Protein AF-A0A920DV51-F1 (afdb_monomer)

Radius of gyration: 19.33 Å; Cα contacts (8 Å, |Δi|>4): 120; chains: 1; bounding box: 47×26×54 Å

Secondary structure (DSSP, 8-state):
------S---TTSPPPPEEEEEE----SSSSHHHHHHHHHHHHH-TTT--S-HHHHHHHIIIIIHHHHHHHHHHHHHHT-BTTB-HHHHHHHHHHHHS-TTS--EEEEEE--SSS------S----

Structure (mmCIF, N/CA/C/O backbone):
data_AF-A0A920DV51-F1
#
_entry.id   AF-A0A920DV51-F1
#
loop_
_atom_site.group_PDB
_atom_site.id
_atom_site.type_symbol
_atom_site.label_atom_id
_atom_site.label_alt_id
_atom_site.label_comp_id
_atom_site.label_asym_id
_atom_site.label_entity_id
_atom_site.label_seq_id
_atom_site.pdbx_PDB_ins_code
_atom_site.Cartn_x
_atom_site.Cartn_y
_atom_site.Cartn_z
_atom_site.occupancy
_atom_site.B_iso_or_equiv
_atom_site.auth_seq_id
_atom_site.auth_comp_id
_atom_site.auth_asym_id
_atom_site.auth_atom_id
_atom_site.pdbx_PDB_model_num
ATOM 1 N N . MET A 1 1 ? -11.779 -4.694 -26.525 1.00 49.50 1 MET A N 1
ATOM 2 C CA . MET A 1 1 ? -10.514 -3.933 -26.638 1.00 49.50 1 MET A CA 1
ATOM 3 C C . MET A 1 1 ? -10.004 -4.064 -28.065 1.00 49.50 1 MET A C 1
ATOM 5 O O . MET A 1 1 ? -9.930 -5.188 -28.541 1.00 49.50 1 MET A O 1
ATOM 9 N N . LYS A 1 2 ? -9.705 -2.957 -28.759 1.00 46.34 2 LYS A N 1
ATOM 10 C CA . LYS A 1 2 ? -8.999 -3.002 -30.051 1.00 46.34 2 LYS A CA 1
ATOM 11 C C . LYS A 1 2 ? -7.516 -3.215 -29.759 1.00 46.34 2 LYS A C 1
ATOM 13 O O . LYS A 1 2 ? -6.899 -2.365 -29.126 1.00 46.34 2 LYS A O 1
ATOM 18 N N . TYR A 1 3 ? -6.978 -4.357 -30.170 1.00 62.69 3 TYR A N 1
ATOM 19 C CA . TYR A 1 3 ? -5.544 -4.607 -30.115 1.00 62.69 3 TYR A CA 1
ATOM 20 C C . TYR A 1 3 ? -4.877 -3.837 -31.258 1.00 62.69 3 TYR A C 1
ATOM 22 O O . TYR A 1 3 ? -5.195 -4.065 -32.425 1.00 62.69 3 TYR A O 1
ATOM 30 N N . LEU A 1 4 ? -4.000 -2.892 -30.921 1.00 70.81 4 LEU A N 1
ATOM 31 C CA . LEU A 1 4 ? -3.135 -2.228 -31.891 1.00 70.81 4 LEU A CA 1
ATOM 32 C C . LEU A 1 4 ? -1.875 -3.086 -32.028 1.00 70.81 4 LEU A C 1
ATOM 34 O O . LEU A 1 4 ? -0.975 -3.010 -31.196 1.00 70.81 4 LEU A O 1
ATOM 38 N N . GLY A 1 5 ? -1.854 -3.959 -33.035 1.00 70.19 5 GLY A N 1
ATOM 39 C CA . GLY A 1 5 ? -0.651 -4.706 -33.400 1.00 70.19 5 GLY A CA 1
ATOM 40 C C . GLY A 1 5 ? 0.339 -3.810 -34.145 1.00 70.19 5 GLY A C 1
ATOM 41 O O . GLY A 1 5 ? -0.072 -2.888 -34.850 1.00 70.19 5 GLY A O 1
ATOM 42 N N . GLN A 1 6 ? 1.640 -4.076 -34.007 1.00 71.31 6 GLN A N 1
ATOM 43 C CA . GLN A 1 6 ? 2.648 -3.436 -34.856 1.00 71.31 6 GLN A CA 1
ATOM 44 C C . GLN A 1 6 ? 2.493 -3.939 -36.297 1.00 71.31 6 GLN A C 1
ATOM 46 O O . GLN A 1 6 ? 2.682 -5.126 -36.552 1.00 71.31 6 GLN A O 1
ATOM 51 N N . SER A 1 7 ? 2.165 -3.043 -37.231 1.00 73.69 7 SER A N 1
ATOM 52 C CA . SER A 1 7 ? 2.086 -3.354 -38.666 1.00 73.69 7 SER A CA 1
ATOM 53 C C . SER A 1 7 ? 3.461 -3.508 -39.323 1.00 73.69 7 SER A C 1
ATOM 55 O O . SER A 1 7 ? 3.585 -4.211 -40.320 1.00 73.69 7 SER A O 1
ATOM 57 N N . ASP A 1 8 ? 4.499 -2.908 -38.731 1.00 73.81 8 ASP A N 1
ATOM 58 C CA . ASP A 1 8 ? 5.798 -2.697 -39.385 1.00 73.81 8 ASP A CA 1
ATOM 59 C C . ASP A 1 8 ? 6.917 -3.549 -38.752 1.00 73.81 8 ASP A C 1
ATOM 61 O O . ASP A 1 8 ? 8.048 -3.099 -38.558 1.00 73.81 8 ASP A O 1
ATOM 65 N N . TYR A 1 9 ? 6.605 -4.790 -38.363 1.00 71.38 9 TYR A N 1
ATOM 66 C CA . TYR A 1 9 ? 7.575 -5.677 -37.718 1.00 71.38 9 TYR A CA 1
ATOM 67 C C . TYR A 1 9 ? 8.582 -6.261 -38.726 1.00 71.38 9 TYR A C 1
ATOM 69 O O . TYR A 1 9 ? 8.249 -7.120 -39.545 1.00 71.38 9 TYR A O 1
ATOM 77 N N . GLN A 1 10 ? 9.847 -5.838 -38.638 1.00 76.38 10 GLN A N 1
ATOM 78 C CA . GLN A 1 10 ? 10.944 -6.419 -39.418 1.00 76.38 10 GLN A CA 1
ATOM 79 C C . GLN A 1 10 ? 11.587 -7.598 -38.672 1.00 76.38 10 GLN A C 1
ATOM 81 O O . GLN A 1 10 ? 12.138 -7.427 -37.584 1.00 76.38 10 GLN A O 1
ATOM 86 N N . HIS A 1 11 ? 11.589 -8.779 -39.299 1.00 68.62 11 HIS A N 1
ATOM 87 C CA . HIS A 1 11 ? 12.083 -10.042 -38.722 1.00 68.62 11 HIS A CA 1
ATOM 88 C C . HIS A 1 11 ? 13.604 -10.063 -38.444 1.00 68.62 11 HIS A C 1
ATOM 90 O O . HIS A 1 11 ? 14.086 -10.962 -37.765 1.00 68.62 11 HIS A O 1
ATOM 96 N N . ALA A 1 12 ? 14.358 -9.076 -38.942 1.00 74.56 12 ALA A N 1
ATOM 97 C CA . ALA A 1 12 ? 15.801 -8.925 -38.718 1.00 74.56 12 ALA A CA 1
ATOM 98 C C . ALA A 1 12 ? 16.155 -7.991 -37.539 1.00 74.56 12 ALA A C 1
ATOM 100 O O . ALA A 1 12 ? 17.329 -7.732 -37.279 1.00 74.56 12 ALA A O 1
ATOM 101 N N . THR A 1 13 ? 15.157 -7.458 -36.829 1.00 71.62 13 THR A N 1
ATOM 102 C CA . THR A 1 13 ? 15.385 -6.532 -35.712 1.00 71.62 13 THR A CA 1
ATOM 103 C C . THR A 1 13 ? 15.732 -7.305 -34.443 1.00 71.62 13 THR A C 1
ATOM 105 O O . THR A 1 13 ? 15.023 -8.242 -34.078 1.00 71.62 13 THR A O 1
ATOM 108 N N . VAL A 1 14 ? 16.782 -6.890 -33.724 1.00 75.06 14 VAL A N 1
ATOM 109 C CA . VAL A 1 14 ? 17.096 -7.455 -32.401 1.00 75.06 14 VAL A CA 1
ATOM 110 C C . VAL A 1 14 ? 15.894 -7.233 -31.467 1.00 75.06 14 VAL A C 1
ATOM 112 O O . VAL A 1 14 ? 15.450 -6.087 -31.324 1.00 75.06 14 VAL A O 1
ATOM 115 N N . PRO A 1 15 ? 15.336 -8.289 -30.842 1.00 69.38 15 PRO A N 1
ATOM 116 C CA . PRO A 1 15 ? 14.170 -8.150 -29.982 1.00 69.38 15 PRO A CA 1
ATOM 117 C C . PRO A 1 15 ? 14.519 -7.301 -28.758 1.00 69.38 15 PRO A C 1
ATOM 119 O O . PRO A 1 15 ? 15.414 -7.634 -27.982 1.00 69.38 15 PRO A O 1
ATOM 122 N N . ARG A 1 16 ? 13.783 -6.202 -28.569 1.00 70.94 16 ARG A N 1
ATOM 123 C CA . ARG A 1 16 ? 13.859 -5.399 -27.345 1.00 70.94 16 ARG A CA 1
ATOM 124 C C . ARG A 1 16 ? 12.999 -6.067 -26.283 1.00 70.94 16 ARG A C 1
ATOM 126 O O . ARG A 1 16 ? 11.790 -6.196 -26.458 1.00 70.94 16 ARG A O 1
ATOM 133 N N . ILE A 1 17 ? 13.620 -6.489 -25.190 1.00 73.81 17 ILE A N 1
ATOM 134 C CA . ILE A 1 17 ? 12.913 -7.104 -24.067 1.00 73.81 17 ILE A CA 1
ATOM 135 C C . ILE A 1 17 ? 12.472 -5.979 -23.125 1.00 73.81 17 ILE A C 1
ATOM 137 O O . ILE A 1 17 ? 13.263 -5.122 -22.761 1.00 73.81 17 ILE A O 1
ATOM 141 N N . GLY A 1 18 ? 11.199 -5.937 -22.746 1.00 77.50 18 GLY A N 1
ATOM 142 C CA . GLY A 1 18 ? 10.718 -5.050 -21.686 1.00 77.50 18 GLY A CA 1
ATOM 143 C C . GLY A 1 18 ? 10.500 -5.859 -20.417 1.00 77.50 18 GLY A C 1
ATOM 144 O O . GLY A 1 18 ? 9.796 -6.865 -20.467 1.00 77.50 18 GLY A O 1
ATOM 145 N N . VAL A 1 19 ? 11.079 -5.438 -19.291 1.00 76.31 19 VAL A N 1
ATOM 146 C CA . VAL A 1 19 ? 10.835 -6.079 -17.989 1.00 76.31 19 VAL A CA 1
ATOM 147 C C . VAL A 1 19 ? 10.011 -5.126 -17.133 1.00 76.31 19 VAL A C 1
ATOM 149 O O . VAL A 1 19 ? 10.467 -4.043 -16.770 1.00 76.31 19 VAL A O 1
ATOM 152 N N . LEU A 1 20 ? 8.776 -5.520 -16.827 1.00 77.25 20 LEU A N 1
ATOM 153 C CA . LEU A 1 20 ? 7.892 -4.748 -15.963 1.00 77.25 20 LEU A CA 1
ATOM 154 C C . LEU A 1 20 ? 7.931 -5.326 -14.550 1.00 77.25 20 LEU A C 1
ATOM 156 O O . LEU A 1 20 ? 7.441 -6.428 -14.310 1.00 77.25 20 LEU A O 1
ATOM 160 N N . LEU A 1 21 ? 8.495 -4.568 -13.615 1.00 73.88 21 LEU A N 1
ATOM 161 C CA . LEU A 1 21 ? 8.559 -4.948 -12.212 1.00 73.88 21 LEU A CA 1
ATOM 162 C C . LEU A 1 21 ? 7.370 -4.313 -11.485 1.00 73.88 21 LEU A C 1
ATOM 164 O O . LEU A 1 21 ? 7.402 -3.141 -11.109 1.00 73.88 21 LEU A O 1
ATOM 168 N N . THR A 1 22 ? 6.280 -5.067 -11.349 1.00 77.44 22 THR A N 1
ATOM 169 C CA . THR A 1 22 ? 5.043 -4.574 -10.728 1.00 77.44 22 THR A CA 1
ATOM 170 C C . THR A 1 22 ? 4.961 -4.964 -9.263 1.00 77.44 22 THR A C 1
ATOM 172 O O . THR A 1 22 ? 5.165 -6.129 -8.922 1.00 77.44 22 THR A O 1
ATOM 175 N N . ASN A 1 23 ? 4.572 -4.025 -8.406 1.00 77.00 23 ASN A N 1
ATOM 176 C CA . ASN A 1 23 ? 4.238 -4.319 -7.020 1.00 77.00 23 ASN A CA 1
ATOM 177 C C . ASN A 1 23 ? 3.027 -3.500 -6.550 1.00 77.00 23 ASN A C 1
ATOM 179 O O . ASN A 1 23 ? 2.712 -2.444 -7.098 1.00 77.00 23 ASN A O 1
ATOM 183 N N . LEU A 1 24 ? 2.382 -3.970 -5.483 1.00 73.56 24 LEU A N 1
ATOM 184 C CA . LEU A 1 24 ? 1.255 -3.333 -4.800 1.00 73.56 24 LEU A CA 1
ATOM 185 C C . LEU A 1 24 ? 1.628 -1.994 -4.136 1.00 73.56 24 LEU A C 1
ATOM 187 O O . LEU A 1 24 ? 0.778 -1.341 -3.555 1.00 73.56 24 LEU A O 1
ATOM 191 N N . GLY A 1 25 ? 2.883 -1.559 -4.217 1.00 71.31 25 GLY A N 1
ATOM 192 C CA . GLY A 1 25 ? 3.318 -0.323 -3.583 1.00 71.31 25 GLY A CA 1
ATOM 193 C C . GLY A 1 25 ? 3.339 -0.423 -2.061 1.00 71.31 25 GLY A C 1
ATOM 194 O O . GLY A 1 25 ? 3.129 -1.474 -1.457 1.00 71.31 25 GLY A O 1
ATOM 195 N N . THR A 1 26 ? 3.661 0.698 -1.431 1.00 73.50 26 THR A N 1
ATOM 196 C CA . THR A 1 26 ? 3.726 0.821 0.024 1.00 73.50 26 THR A CA 1
ATOM 197 C C . THR A 1 26 ? 3.057 2.120 0.447 1.00 73.50 26 THR A C 1
ATOM 199 O O . THR A 1 26 ? 3.039 3.069 -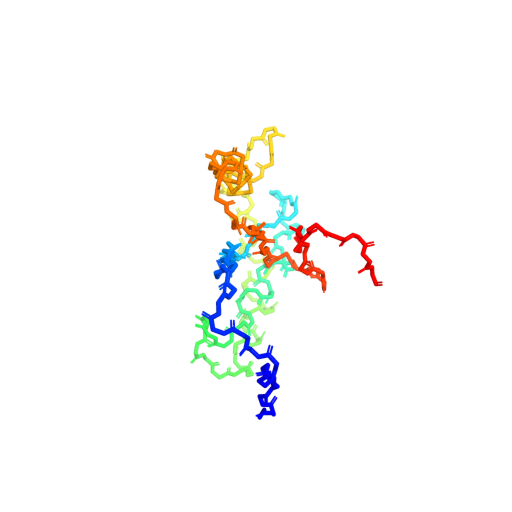0.342 1.00 73.50 26 THR A O 1
ATOM 202 N N . PRO A 1 27 ? 2.499 2.197 1.667 1.00 79.88 27 PRO A N 1
ATOM 203 C CA . PRO A 1 27 ? 1.994 3.462 2.182 1.00 79.88 27 PRO A CA 1
ATOM 204 C C . PRO A 1 27 ? 3.115 4.510 2.199 1.00 79.88 27 PRO A C 1
ATOM 206 O O . PRO A 1 27 ? 4.283 4.169 2.361 1.00 79.88 27 PRO A O 1
ATOM 209 N N . GLU A 1 28 ? 2.753 5.784 2.050 1.00 73.81 28 GLU A N 1
ATOM 210 C CA . GLU A 1 28 ? 3.707 6.906 2.024 1.00 73.81 28 GLU A CA 1
ATOM 211 C C . GLU A 1 28 ? 4.494 7.041 3.340 1.00 73.81 28 GLU A C 1
ATOM 213 O O . GLU A 1 28 ? 5.653 7.439 3.348 1.00 73.81 28 GLU A O 1
ATOM 218 N N . ALA A 1 29 ? 3.874 6.663 4.459 1.00 79.62 29 ALA A N 1
ATOM 219 C CA . ALA A 1 29 ? 4.486 6.677 5.780 1.00 79.62 29 ALA A CA 1
ATOM 220 C C . ALA A 1 29 ? 3.916 5.545 6.652 1.00 79.62 29 ALA A C 1
ATOM 222 O O . ALA A 1 29 ? 2.760 5.149 6.454 1.00 79.62 29 ALA A O 1
ATOM 223 N N . PRO A 1 30 ? 4.643 5.084 7.687 1.00 80.75 30 PRO A N 1
ATOM 224 C CA . PRO A 1 30 ? 4.171 4.083 8.645 1.00 80.75 30 PRO A CA 1
ATOM 225 C C . PRO A 1 30 ? 3.210 4.705 9.677 1.00 80.75 30 PRO A C 1
ATOM 227 O O . PRO A 1 30 ? 3.248 4.397 10.862 1.00 80.75 30 PRO A O 1
ATOM 230 N N . THR A 1 31 ? 2.346 5.629 9.249 1.00 82.12 31 THR A N 1
ATOM 231 C CA . THR A 1 31 ? 1.386 6.318 10.116 1.00 82.12 31 THR A CA 1
ATOM 232 C C . THR A 1 31 ? -0.034 5.899 9.771 1.00 82.12 31 THR A C 1
ATOM 234 O O . THR A 1 31 ? -0.385 5.710 8.606 1.00 82.12 31 THR A O 1
ATOM 237 N N . ALA A 1 32 ? -0.910 5.822 10.775 1.00 81.69 32 ALA A N 1
ATOM 238 C CA . ALA A 1 32 ? -2.313 5.459 10.563 1.00 81.69 32 ALA A CA 1
ATOM 239 C C . ALA A 1 32 ? -3.016 6.360 9.522 1.00 81.69 32 ALA A C 1
ATOM 241 O O . ALA A 1 32 ? -3.900 5.895 8.799 1.00 81.69 32 ALA A O 1
ATOM 242 N N . LYS A 1 33 ? -2.599 7.632 9.411 1.00 82.88 33 LYS A N 1
ATOM 243 C CA . LYS A 1 33 ? -3.129 8.598 8.439 1.00 82.88 33 LYS A CA 1
ATOM 244 C C . LYS A 1 33 ? -2.769 8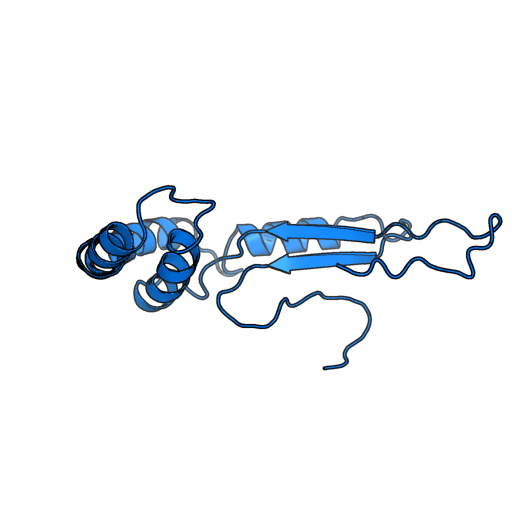.225 6.997 1.00 82.88 33 LYS A C 1
ATOM 246 O O . LYS A 1 33 ? -3.648 8.295 6.145 1.00 82.88 33 LYS A O 1
ATOM 251 N N . ALA A 1 34 ? -1.533 7.792 6.744 1.00 80.88 34 ALA A N 1
ATOM 252 C CA . ALA A 1 34 ? -1.080 7.350 5.423 1.00 80.88 34 ALA A CA 1
ATOM 253 C C . ALA A 1 34 ? -1.566 5.929 5.077 1.00 80.88 34 ALA A C 1
ATOM 255 O O . ALA A 1 34 ? -1.887 5.641 3.925 1.00 80.88 34 ALA A O 1
ATOM 256 N N . LEU A 1 35 ? -1.715 5.048 6.075 1.00 83.38 35 LEU A N 1
ATOM 257 C CA . LEU A 1 35 ? -2.239 3.695 5.861 1.00 83.38 35 LEU A CA 1
ATOM 258 C C . LEU A 1 35 ? -3.737 3.663 5.540 1.00 83.38 35 LEU A C 1
ATOM 260 O O . LEU A 1 35 ? -4.179 2.772 4.820 1.00 83.38 35 LEU A O 1
ATOM 264 N N . LYS A 1 36 ? -4.542 4.599 6.058 1.00 84.38 36 LYS A N 1
ATOM 265 C CA . LYS A 1 36 ? -5.996 4.612 5.826 1.00 84.38 36 LYS A CA 1
ATOM 266 C C . LYS A 1 36 ? -6.383 4.686 4.335 1.00 84.38 36 LYS A C 1
ATOM 268 O O . LYS A 1 36 ? -7.166 3.832 3.913 1.00 84.38 36 LYS A O 1
ATOM 273 N N . PRO A 1 37 ? -5.883 5.641 3.521 1.00 84.81 37 PRO A N 1
ATOM 274 C CA . PRO A 1 37 ? -6.195 5.682 2.092 1.00 84.81 37 PRO A CA 1
ATOM 275 C C . PRO A 1 37 ? -5.633 4.468 1.341 1.00 84.81 37 PRO A C 1
ATOM 277 O O . PRO A 1 37 ? -6.345 3.915 0.507 1.00 84.81 37 PRO A O 1
ATOM 280 N N . TYR A 1 38 ? -4.429 3.998 1.687 1.00 83.69 38 TYR A N 1
ATOM 281 C CA . TYR A 1 38 ? -3.827 2.798 1.093 1.00 83.69 38 TYR A CA 1
ATOM 282 C C . TYR A 1 38 ? -4.684 1.542 1.329 1.00 83.69 38 TYR A C 1
ATOM 284 O O . TYR A 1 38 ? -5.103 0.875 0.385 1.00 83.69 38 TYR A O 1
ATOM 292 N N . LEU A 1 39 ? -5.049 1.265 2.587 1.00 85.06 39 LEU A N 1
ATOM 293 C CA . LEU A 1 39 ? -5.897 0.127 2.949 1.00 85.06 39 LEU A CA 1
ATOM 294 C C . LEU A 1 39 ? -7.288 0.220 2.328 1.00 85.06 39 LEU A C 1
ATOM 296 O O . LEU A 1 39 ? -7.840 -0.804 1.936 1.00 85.06 39 LEU A O 1
ATOM 300 N N . LYS A 1 40 ? -7.858 1.428 2.233 1.00 86.75 40 LYS A N 1
ATOM 301 C CA . LYS A 1 40 ? -9.158 1.634 1.590 1.00 86.75 40 LYS A CA 1
ATOM 302 C C . LYS A 1 40 ? -9.109 1.214 0.131 1.00 86.75 40 LYS A C 1
ATOM 304 O O . LYS A 1 40 ? -10.001 0.499 -0.298 1.00 86.75 40 LYS A O 1
ATOM 309 N N . GLN A 1 41 ? -8.090 1.640 -0.611 1.00 83.75 41 GLN A N 1
ATOM 310 C CA . GLN A 1 41 ? -7.944 1.260 -2.012 1.00 83.75 41 GLN A CA 1
ATOM 311 C C . GLN A 1 41 ? -7.687 -0.251 -2.143 1.00 83.75 41 GLN A C 1
ATOM 313 O O . GLN A 1 41 ? -8.276 -0.889 -3.008 1.00 83.75 41 GLN A O 1
ATOM 318 N N . PHE A 1 42 ? -6.886 -0.833 -1.239 1.00 85.31 42 PHE A N 1
ATOM 319 C CA . PHE A 1 42 ? -6.420 -2.222 -1.365 1.00 85.31 42 PHE A CA 1
ATOM 320 C C . PHE A 1 42 ? -7.560 -3.195 -1.113 1.00 85.31 42 PHE A C 1
ATOM 322 O O . PHE A 1 42 ? -7.795 -4.135 -1.860 1.00 85.31 42 PHE A O 1
ATOM 329 N N . LEU A 1 43 ? -8.319 -2.911 -0.060 1.00 86.62 43 LEU A N 1
ATOM 330 C CA . LEU A 1 43 ? -9.463 -3.708 0.339 1.00 86.62 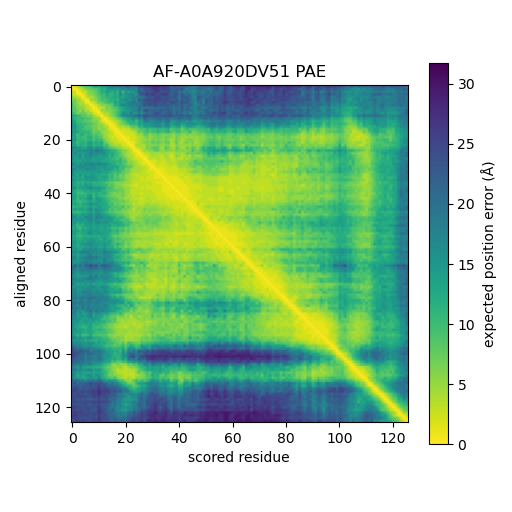43 LEU A CA 1
ATOM 331 C C . LEU A 1 43 ? -10.702 -3.433 -0.515 1.00 86.62 43 LEU A C 1
ATOM 333 O O . LEU A 1 43 ? -11.668 -4.180 -0.422 1.00 86.62 43 LEU A O 1
ATOM 337 N N . TRP A 1 44 ? -10.723 -2.368 -1.318 1.00 85.38 44 TRP A N 1
ATOM 338 C CA . TRP A 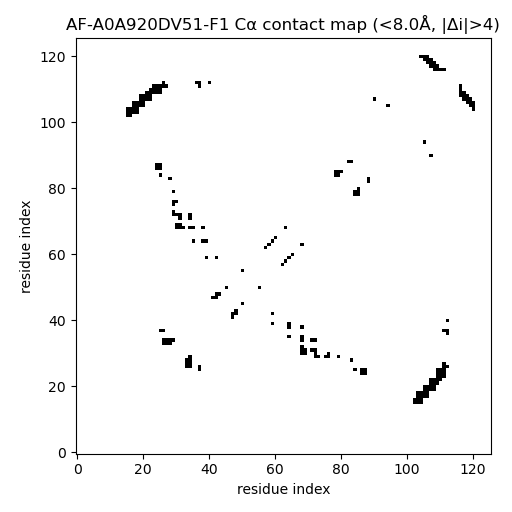1 44 ? -11.830 -2.095 -2.238 1.00 85.38 44 TRP A CA 1
ATOM 339 C C . TRP A 1 44 ? -11.735 -2.893 -3.544 1.00 85.38 44 TRP A C 1
ATOM 341 O O . TRP A 1 44 ? -12.721 -2.952 -4.289 1.00 85.38 44 TRP A O 1
ATOM 351 N N . ASP A 1 45 ? -10.582 -3.504 -3.827 1.00 85.44 45 ASP A N 1
ATOM 352 C CA . ASP A 1 45 ? -10.400 -4.345 -5.003 1.00 85.44 45 ASP A CA 1
ATOM 353 C C . ASP A 1 45 ? -11.234 -5.638 -4.870 1.00 85.44 45 ASP A C 1
ATOM 355 O O . ASP A 1 45 ? -11.017 -6.417 -3.933 1.00 85.44 45 ASP A O 1
ATOM 359 N N . PRO A 1 46 ? -12.184 -5.902 -5.792 1.00 83.00 46 PRO A N 1
ATOM 360 C CA . PRO A 1 46 ? -12.959 -7.143 -5.791 1.00 83.00 46 PRO A CA 1
ATOM 361 C C . PRO A 1 46 ? -12.098 -8.403 -5.958 1.00 83.00 46 PRO A C 1
ATOM 363 O O . PRO A 1 46 ? -12.568 -9.489 -5.647 1.00 83.00 46 PRO A O 1
ATOM 366 N N . ARG A 1 47 ? -10.850 -8.279 -6.430 1.00 83.00 47 ARG A N 1
ATOM 367 C CA . ARG A 1 47 ? -9.895 -9.395 -6.527 1.00 83.00 47 ARG A CA 1
ATOM 368 C C . ARG A 1 47 ? -9.333 -9.823 -5.172 1.00 83.00 47 ARG A C 1
ATOM 370 O O . ARG A 1 47 ? -8.815 -10.925 -5.060 1.00 83.00 47 ARG A O 1
ATOM 377 N N . VAL A 1 48 ? -9.386 -8.947 -4.166 1.00 85.31 48 VAL A N 1
ATOM 378 C CA . VAL A 1 48 ? -8.901 -9.237 -2.806 1.00 85.31 48 VAL A CA 1
ATOM 379 C C . VAL A 1 48 ? -10.047 -9.711 -1.918 1.00 85.31 48 VAL A C 1
ATOM 381 O O . VAL A 1 48 ? -9.836 -10.545 -1.039 1.00 85.31 48 VAL A O 1
ATOM 384 N N . VAL A 1 49 ? -11.256 -9.174 -2.122 1.00 84.62 49 VAL A N 1
ATOM 385 C CA . VAL A 1 49 ? -12.424 -9.492 -1.296 1.00 84.62 49 VAL A CA 1
ATOM 386 C C . VAL A 1 49 ? -13.661 -9.752 -2.150 1.00 84.62 49 VAL A C 1
ATOM 388 O O . VAL A 1 49 ? -14.235 -8.840 -2.741 1.00 84.62 49 VAL A O 1
ATOM 391 N N . GLU A 1 50 ? -14.126 -11.000 -2.121 1.00 86.19 50 GLU A N 1
ATOM 392 C CA . GLU A 1 50 ? -15.267 -11.506 -2.897 1.00 86.19 50 GLU A CA 1
ATOM 393 C C . GLU A 1 50 ? -16.609 -11.404 -2.135 1.00 86.19 50 GLU A C 1
ATOM 395 O O . GLU A 1 50 ? -17.435 -12.312 -2.148 1.00 86.19 50 GLU A O 1
ATOM 400 N N . VAL A 1 51 ? -16.845 -10.298 -1.422 1.00 88.31 51 VAL A N 1
ATOM 401 C CA . VAL A 1 51 ? -18.081 -10.069 -0.640 1.00 88.31 51 VAL A CA 1
ATOM 402 C C . VAL A 1 51 ? -19.011 -9.109 -1.398 1.00 88.31 51 VAL A C 1
ATOM 404 O O . VAL A 1 51 ? -18.520 -8.162 -2.022 1.00 88.31 51 VAL A O 1
ATOM 407 N N . PRO A 1 52 ? -20.353 -9.269 -1.333 1.00 90.06 52 PRO A N 1
ATOM 408 C CA . PRO A 1 52 ? -21.287 -8.322 -1.939 1.00 90.06 52 PRO A CA 1
ATOM 409 C C . PRO A 1 52 ? -20.980 -6.866 -1.554 1.00 90.06 52 PRO A C 1
ATOM 411 O O . PRO A 1 52 ? -20.891 -6.521 -0.371 1.00 90.06 52 PRO A O 1
ATOM 414 N N . ARG A 1 53 ? -20.834 -5.994 -2.564 1.00 88.19 53 ARG A N 1
ATOM 415 C CA . ARG A 1 53 ? -20.304 -4.625 -2.396 1.00 88.19 53 ARG A CA 1
ATOM 416 C C . ARG A 1 53 ? -20.995 -3.776 -1.320 1.00 88.19 53 ARG A C 1
ATOM 418 O O . ARG A 1 53 ? -20.271 -3.063 -0.629 1.00 88.19 53 ARG A O 1
ATOM 425 N N . PRO A 1 54 ? -22.329 -3.820 -1.137 1.00 90.12 54 PRO A N 1
ATOM 426 C CA . PRO A 1 54 ? -22.986 -3.009 -0.111 1.00 90.12 54 PRO A CA 1
ATOM 427 C C . PRO A 1 54 ? -22.571 -3.416 1.307 1.00 90.12 54 PRO A C 1
ATOM 429 O O . PRO A 1 54 ? -22.245 -2.565 2.134 1.00 90.12 54 PRO A O 1
ATOM 432 N N . ILE A 1 55 ? -22.514 -4.727 1.559 1.00 91.44 55 ILE A N 1
ATOM 433 C CA . ILE A 1 55 ? -22.118 -5.295 2.851 1.00 91.44 55 ILE A CA 1
ATOM 434 C C . ILE A 1 55 ? -20.648 -4.967 3.113 1.00 91.44 55 ILE A C 1
ATOM 436 O O . ILE A 1 55 ? -20.292 -4.471 4.182 1.00 91.44 55 ILE A O 1
ATOM 440 N N . TRP A 1 56 ? -19.798 -5.170 2.104 1.00 91.75 56 TRP A N 1
ATOM 441 C CA . TRP A 1 56 ? -18.378 -4.876 2.224 1.00 91.75 56 TRP A CA 1
ATOM 442 C C . TRP A 1 56 ? -18.094 -3.392 2.454 1.00 91.75 56 TRP A C 1
ATOM 444 O O . TRP A 1 56 ? -17.253 -3.050 3.280 1.00 91.75 56 TRP A O 1
ATOM 454 N N . TRP A 1 57 ? -18.819 -2.493 1.784 1.00 90.88 57 TRP A N 1
ATOM 455 C CA . TRP A 1 57 ? -18.680 -1.053 1.989 1.00 90.88 57 TRP A CA 1
ATOM 456 C C . TRP A 1 57 ? -18.957 -0.652 3.443 1.00 90.88 57 TRP A C 1
ATOM 458 O O . TRP A 1 57 ? -18.203 0.149 4.004 1.00 90.88 57 TRP A O 1
ATOM 468 N N . LEU A 1 58 ? -19.982 -1.240 4.068 1.00 91.31 58 LEU A N 1
ATOM 469 C CA . LEU A 1 58 ? -20.337 -0.968 5.460 1.00 91.31 58 LEU A CA 1
ATOM 470 C C . LEU A 1 58 ? -19.276 -1.504 6.431 1.00 91.31 58 LEU A C 1
ATOM 472 O O . LEU A 1 58 ? -18.840 -0.786 7.329 1.00 91.31 58 LEU A O 1
ATOM 476 N N . ILE A 1 59 ? -18.786 -2.726 6.207 1.00 89.31 59 ILE A N 1
ATOM 477 C CA . ILE A 1 59 ? -17.719 -3.330 7.023 1.00 89.31 59 ILE A CA 1
ATOM 478 C C . ILE A 1 59 ? -16.405 -2.546 6.880 1.00 89.31 59 ILE A C 1
ATOM 480 O O . ILE A 1 59 ? -15.740 -2.241 7.877 1.00 89.31 59 ILE A O 1
ATOM 484 N N . LEU A 1 60 ? -16.043 -2.180 5.647 1.00 88.88 60 LEU A N 1
ATOM 485 C CA . LEU A 1 60 ? -14.813 -1.464 5.332 1.00 88.88 60 LEU A CA 1
ATOM 486 C C . LEU A 1 60 ? -14.793 -0.079 5.987 1.00 88.88 60 LEU A C 1
ATOM 488 O O . LEU A 1 60 ? -13.843 0.244 6.701 1.00 88.88 60 LEU A O 1
ATOM 492 N N . ASN A 1 61 ? -15.832 0.733 5.765 1.00 87.75 61 ASN A N 1
ATOM 493 C CA . ASN A 1 61 ? -15.879 2.109 6.270 1.00 87.75 61 ASN A CA 1
ATOM 494 C C . ASN A 1 61 ? -16.274 2.195 7.754 1.00 87.75 61 ASN A C 1
ATOM 496 O O . ASN A 1 61 ? -15.873 3.147 8.421 1.00 87.75 61 ASN A O 1
ATOM 500 N N . GLY A 1 62 ? -17.016 1.215 8.281 1.00 86.00 62 GLY A N 1
ATOM 501 C CA . GLY A 1 62 ? -17.447 1.188 9.679 1.00 86.00 62 GLY A CA 1
ATOM 502 C C . GLY A 1 62 ? -16.388 0.634 10.631 1.00 86.00 62 GLY A C 1
ATOM 503 O O . GLY A 1 62 ? -15.999 1.301 11.590 1.00 86.00 62 GLY A O 1
ATOM 504 N N . ILE A 1 63 ? -15.893 -0.578 10.364 1.00 84.56 63 ILE A N 1
ATOM 505 C CA . ILE A 1 63 ? -15.068 -1.330 11.322 1.00 84.56 63 ILE A CA 1
ATOM 506 C C . ILE A 1 63 ? -13.595 -1.299 10.912 1.00 84.56 63 ILE A C 1
ATOM 508 O O . ILE A 1 63 ? -12.733 -0.894 11.699 1.00 84.56 63 ILE A O 1
ATOM 512 N N . ILE A 1 64 ? -13.285 -1.696 9.674 1.00 85.12 64 ILE A N 1
ATOM 513 C CA . ILE A 1 64 ? -11.903 -1.972 9.260 1.00 85.12 64 ILE A CA 1
ATOM 514 C C . ILE A 1 64 ? -11.065 -0.693 9.209 1.00 85.12 64 ILE A C 1
ATOM 516 O O . ILE A 1 64 ? -10.004 -0.638 9.827 1.00 85.12 64 ILE A O 1
ATOM 520 N N . LEU A 1 65 ? -11.529 0.356 8.523 1.00 84.00 65 LEU A N 1
ATOM 521 C CA . LEU A 1 65 ? -10.767 1.603 8.361 1.00 84.00 65 LEU A CA 1
ATOM 522 C C . LEU A 1 65 ? -10.640 2.440 9.644 1.00 84.00 65 LEU A C 1
ATOM 524 O O . LEU A 1 65 ? -9.877 3.407 9.652 1.00 84.00 65 LEU A O 1
ATOM 528 N N . ASN A 1 66 ? -11.353 2.082 10.713 1.00 82.75 66 ASN A N 1
ATOM 529 C CA . ASN A 1 66 ? -11.282 2.766 12.005 1.00 82.75 66 ASN A CA 1
ATOM 530 C C . ASN A 1 66 ? -10.392 2.026 13.015 1.00 82.75 66 ASN A C 1
ATOM 532 O O . ASN A 1 66 ? -9.713 2.664 13.817 1.00 82.75 66 ASN A O 1
ATOM 536 N N . THR A 1 67 ? -10.349 0.693 12.958 1.00 79.94 67 THR A N 1
ATOM 537 C CA . THR A 1 67 ? -9.611 -0.140 13.926 1.00 79.94 67 THR A CA 1
ATOM 538 C C . THR A 1 67 ? -8.259 -0.619 13.396 1.00 79.94 67 THR A C 1
ATOM 540 O O . THR A 1 67 ? -7.254 -0.586 14.108 1.00 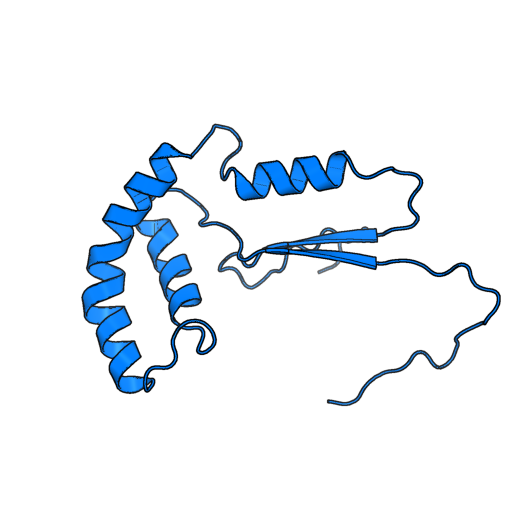79.94 67 THR A O 1
ATOM 543 N N . ARG A 1 68 ? -8.207 -1.031 12.126 1.00 79.12 68 ARG A N 1
ATOM 544 C CA . ARG A 1 68 ? -7.053 -1.704 11.516 1.00 79.12 68 ARG A CA 1
ATOM 545 C C . ARG A 1 68 ? -5.836 -0.799 11.271 1.00 79.12 68 ARG A C 1
ATOM 547 O O . ARG A 1 68 ? -4.727 -1.290 11.474 1.00 79.12 68 ARG A O 1
ATOM 554 N N . PRO A 1 69 ? -5.969 0.496 10.906 1.00 77.81 69 PRO A N 1
ATOM 555 C CA . PRO A 1 69 ? -4.804 1.321 10.584 1.00 77.81 69 PRO A CA 1
ATOM 556 C C . PRO A 1 69 ? -3.827 1.515 11.744 1.00 77.81 69 PRO A C 1
ATOM 558 O O . PRO A 1 69 ? -2.637 1.631 11.488 1.00 77.81 69 PRO A O 1
ATOM 561 N N . LYS A 1 70 ? -4.299 1.528 13.001 1.00 77.88 70 LYS A N 1
ATOM 562 C CA . LYS A 1 70 ? -3.424 1.668 14.180 1.00 77.88 70 LYS A CA 1
ATOM 563 C C . LYS A 1 70 ? -2.509 0.454 14.344 1.00 77.88 70 LYS A C 1
ATOM 565 O O . LYS A 1 70 ? -1.295 0.603 14.351 1.00 77.88 70 LYS A O 1
ATOM 570 N N . ARG A 1 71 ? -3.096 -0.746 14.347 1.00 78.06 71 ARG A N 1
ATOM 571 C CA . ARG A 1 71 ? -2.348 -2.011 14.431 1.00 78.06 71 ARG A CA 1
ATOM 572 C C . ARG A 1 71 ? -1.405 -2.212 13.247 1.00 78.06 71 ARG A C 1
ATOM 574 O O . ARG A 1 71 ? -0.283 -2.669 13.417 1.00 78.06 71 ARG A O 1
ATOM 581 N N . SER A 1 72 ? -1.850 -1.871 12.037 1.00 77.69 72 SER A N 1
ATOM 582 C CA . SER A 1 72 ? -0.979 -1.956 10.865 1.00 77.69 72 SER A CA 1
ATOM 583 C C . SER A 1 72 ? 0.150 -0.924 10.923 1.00 77.69 72 SER A C 1
ATOM 585 O O . SER A 1 72 ? 1.267 -1.265 10.565 1.00 77.69 72 SER A O 1
ATOM 587 N N . ALA A 1 73 ? -0.085 0.296 11.412 1.00 81.62 73 ALA A N 1
ATOM 588 C CA . ALA A 1 73 ? 0.974 1.297 11.544 1.00 81.62 73 ALA A CA 1
ATOM 589 C C . ALA A 1 73 ? 2.106 0.828 12.472 1.00 81.62 73 ALA A C 1
ATOM 591 O O . ALA A 1 73 ? 3.266 0.983 12.115 1.00 81.62 73 ALA A O 1
ATOM 592 N N . GLU A 1 74 ? 1.788 0.185 13.599 1.00 82.88 74 GLU A N 1
ATOM 593 C CA . GLU A 1 74 ? 2.792 -0.393 14.510 1.00 82.88 74 GLU A CA 1
ATOM 594 C C . GLU A 1 74 ? 3.661 -1.447 13.808 1.00 82.88 74 GLU A C 1
ATOM 596 O O . GLU A 1 74 ? 4.889 -1.379 13.857 1.00 82.88 74 GLU A O 1
ATOM 601 N N . ALA A 1 75 ? 3.033 -2.375 13.079 1.00 82.94 75 ALA A N 1
ATOM 602 C CA . ALA A 1 75 ? 3.751 -3.405 12.331 1.00 82.94 75 ALA A CA 1
ATOM 603 C C . ALA A 1 75 ? 4.631 -2.817 11.214 1.00 82.94 75 ALA A C 1
ATOM 605 O O . ALA A 1 75 ? 5.766 -3.248 11.036 1.00 82.94 75 ALA A O 1
ATOM 606 N N . TYR A 1 76 ? 4.131 -1.818 10.477 1.00 78.50 76 TYR A N 1
ATOM 607 C CA . TYR A 1 76 ? 4.911 -1.139 9.437 1.00 78.50 76 TYR A CA 1
ATOM 608 C C . TYR A 1 76 ? 6.045 -0.299 10.029 1.00 78.50 76 TYR A C 1
ATOM 610 O O . TYR A 1 76 ? 7.118 -0.250 9.441 1.00 78.50 76 TYR A O 1
ATOM 618 N N . SER A 1 77 ? 5.835 0.323 11.191 1.00 79.62 77 SER A N 1
ATOM 619 C CA . SER A 1 77 ? 6.865 1.088 11.893 1.00 79.62 77 SER A CA 1
ATOM 620 C C . SER A 1 77 ? 8.012 0.202 12.372 1.00 79.62 77 SER A C 1
ATOM 622 O O . SER A 1 77 ? 9.149 0.659 12.372 1.00 79.62 77 SER A O 1
ATOM 624 N N . ALA A 1 78 ? 7.739 -1.048 12.757 1.00 82.75 78 ALA A N 1
ATOM 625 C CA . ALA A 1 78 ? 8.767 -1.985 13.215 1.00 82.75 78 ALA A CA 1
ATOM 626 C C . ALA A 1 78 ? 9.756 -2.395 12.110 1.00 82.75 78 ALA A C 1
ATOM 628 O O . ALA A 1 78 ? 10.878 -2.794 12.407 1.00 82.75 78 ALA A O 1
ATOM 629 N N . VAL A 1 79 ? 9.344 -2.304 10.843 1.00 80.25 79 VAL A N 1
ATOM 630 C CA . VAL A 1 79 ? 10.161 -2.672 9.674 1.00 80.25 79 VAL A CA 1
ATOM 631 C C . VAL A 1 79 ? 10.593 -1.458 8.845 1.00 80.25 79 VAL A C 1
ATOM 633 O O . VAL A 1 79 ? 11.111 -1.618 7.739 1.00 80.25 79 VAL A O 1
ATOM 636 N N . TRP A 1 80 ? 10.340 -0.244 9.342 1.00 81.06 80 TRP A N 1
ATOM 637 C CA . TRP A 1 80 ? 10.644 0.996 8.635 1.00 81.06 80 TRP A CA 1
ATOM 638 C C . TRP A 1 80 ? 12.083 1.434 8.901 1.00 81.06 80 TRP A C 1
ATOM 640 O O . TRP A 1 80 ? 12.492 1.541 10.054 1.00 81.06 80 TRP A O 1
ATOM 650 N N . ASN A 1 81 ? 12.828 1.734 7.838 1.00 79.44 81 ASN A N 1
ATOM 651 C CA . ASN A 1 81 ? 14.225 2.166 7.918 1.00 79.44 81 ASN A CA 1
ATOM 652 C C . ASN A 1 81 ? 14.392 3.582 7.341 1.00 79.44 81 ASN A C 1
ATOM 654 O O . ASN A 1 81 ? 13.466 4.139 6.752 1.00 79.44 81 ASN A O 1
ATOM 658 N N . GLU A 1 82 ? 15.595 4.154 7.443 1.00 73.81 82 GLU A N 1
ATOM 659 C CA . GLU A 1 82 ? 15.929 5.475 6.872 1.00 73.81 82 GLU A CA 1
ATOM 660 C C . GLU A 1 82 ? 15.697 5.548 5.352 1.00 73.81 82 GLU A C 1
ATOM 662 O O . GLU A 1 82 ? 15.346 6.599 4.823 1.00 73.81 82 GLU A O 1
ATOM 667 N N . ARG A 1 83 ? 15.813 4.407 4.654 1.00 66.00 83 ARG A N 1
ATOM 668 C CA . ARG A 1 83 ? 15.514 4.272 3.215 1.00 66.00 83 ARG A CA 1
ATOM 669 C C . ARG A 1 83 ? 14.010 4.205 2.891 1.00 66.00 83 ARG A C 1
ATOM 671 O O . ARG A 1 83 ? 13.647 4.020 1.736 1.00 66.00 83 ARG A O 1
ATOM 678 N N . GLY A 1 84 ? 13.126 4.318 3.882 1.00 76.25 84 GLY A N 1
ATOM 679 C CA . GLY A 1 84 ? 11.681 4.183 3.703 1.00 76.25 84 GLY A CA 1
ATOM 680 C C . GLY A 1 84 ? 11.209 2.730 3.779 1.00 76.25 84 GLY A C 1
ATOM 681 O O . GLY A 1 84 ? 11.6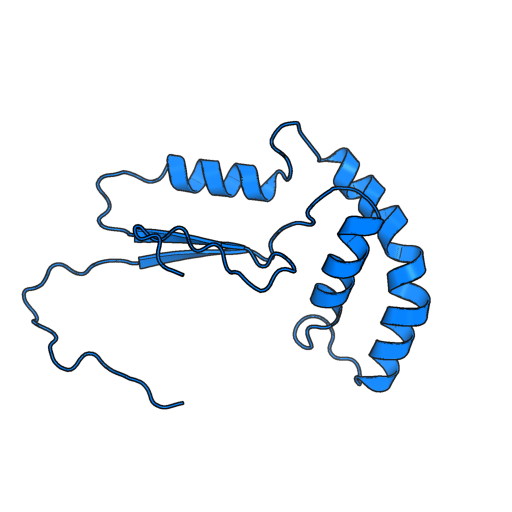34 1.970 4.654 1.00 76.25 84 GLY A O 1
ATOM 682 N N . SER A 1 85 ? 10.292 2.341 2.887 1.00 76.38 85 SER A N 1
ATOM 683 C CA . SER A 1 85 ? 9.744 0.986 2.895 1.00 76.38 85 SER A CA 1
ATOM 684 C C . SER A 1 85 ? 10.783 -0.032 2.395 1.00 76.38 85 SER A C 1
ATOM 686 O O . SER A 1 85 ? 11.433 0.200 1.370 1.00 76.38 85 SER A O 1
ATOM 688 N N . PRO A 1 86 ? 10.940 -1.190 3.065 1.00 76.75 86 PRO A N 1
ATOM 689 C CA . PRO A 1 86 ? 11.934 -2.192 2.669 1.00 76.75 86 PRO A CA 1
ATOM 690 C C . PRO A 1 86 ? 11.692 -2.703 1.244 1.00 76.75 86 PRO A C 1
ATOM 692 O O . PRO A 1 86 ? 12.627 -3.003 0.511 1.00 76.75 86 PRO A O 1
ATOM 695 N N . LEU A 1 87 ? 10.428 -2.746 0.823 1.00 76.19 87 LEU A N 1
ATOM 696 C CA . LEU A 1 87 ? 10.022 -3.208 -0.495 1.00 76.19 87 LEU A CA 1
ATOM 697 C C . LEU A 1 87 ? 10.483 -2.265 -1.611 1.00 76.19 87 LEU A C 1
ATOM 699 O O . LEU A 1 87 ? 11.010 -2.739 -2.612 1.00 76.19 87 LEU A O 1
ATOM 703 N N . LEU A 1 88 ? 10.331 -0.949 -1.437 1.00 73.88 88 LEU A N 1
ATOM 704 C CA . LEU A 1 88 ? 10.830 0.022 -2.410 1.00 73.88 88 LEU A CA 1
ATOM 705 C C . LEU A 1 88 ? 12.356 -0.048 -2.493 1.00 73.88 88 LEU A C 1
ATOM 707 O O . LEU A 1 88 ? 12.900 -0.143 -3.589 1.00 73.88 88 LEU A O 1
ATOM 711 N N . ALA A 1 89 ? 13.023 -0.124 -1.341 1.00 77.44 89 ALA A N 1
ATOM 712 C CA . ALA A 1 89 ? 14.473 -0.219 -1.273 1.00 77.44 89 ALA A CA 1
ATOM 713 C C . ALA A 1 89 ? 15.017 -1.472 -1.991 1.00 77.44 89 ALA A C 1
ATOM 715 O O . ALA A 1 89 ? 15.972 -1.387 -2.756 1.00 77.44 89 ALA A O 1
ATOM 716 N N . HIS A 1 90 ? 14.369 -2.631 -1.825 1.00 80.94 90 HIS A N 1
ATOM 717 C CA . HIS A 1 90 ? 14.756 -3.849 -2.541 1.00 80.94 90 HIS A CA 1
ATOM 718 C C . HIS A 1 90 ? 14.474 -3.788 -4.044 1.00 80.94 90 HIS A C 1
ATOM 720 O O . HIS A 1 90 ? 15.241 -4.352 -4.820 1.00 80.94 90 HIS A O 1
ATOM 726 N N . LEU A 1 91 ? 13.399 -3.122 -4.474 1.00 76.12 91 LEU A N 1
ATOM 727 C CA . LEU A 1 91 ? 13.114 -2.939 -5.900 1.00 76.12 91 LEU A CA 1
ATOM 728 C C . LEU A 1 91 ? 14.150 -2.021 -6.557 1.00 76.12 91 LEU A C 1
ATOM 730 O O . LEU A 1 91 ? 14.592 -2.300 -7.669 1.00 76.12 91 LEU A O 1
ATOM 734 N N . GLU A 1 92 ? 14.582 -0.965 -5.867 1.00 74.62 92 GLU A N 1
ATOM 735 C CA . GLU A 1 92 ? 15.686 -0.115 -6.320 1.00 74.62 92 GLU A CA 1
ATOM 736 C C . GLU A 1 92 ? 16.997 -0.900 -6.416 1.00 74.62 92 GLU A C 1
ATOM 738 O O . GLU A 1 92 ? 17.672 -0.825 -7.443 1.00 74.62 92 GLU A O 1
ATOM 743 N N . ASP A 1 93 ? 17.315 -1.712 -5.402 1.00 80.75 93 ASP A N 1
ATOM 744 C CA . ASP A 1 93 ? 18.504 -2.569 -5.394 1.00 80.75 93 ASP A CA 1
ATOM 745 C C . ASP A 1 93 ? 18.458 -3.598 -6.554 1.00 80.75 93 ASP A C 1
ATOM 747 O O . ASP A 1 93 ? 19.462 -3.819 -7.234 1.00 80.75 93 ASP A O 1
ATOM 751 N N . GLN A 1 94 ? 17.287 -4.181 -6.852 1.00 77.81 94 GLN A N 1
ATOM 752 C CA . GLN A 1 94 ? 17.083 -5.093 -7.992 1.00 77.81 94 GLN A CA 1
ATOM 753 C C . GLN A 1 94 ? 17.265 -4.391 -9.341 1.00 77.81 94 GLN A C 1
ATOM 755 O O . GLN A 1 94 ? 17.866 -4.956 -10.258 1.00 77.81 94 GLN A O 1
ATOM 760 N N . VAL A 1 95 ? 16.781 -3.152 -9.466 1.00 74.25 95 VAL A N 1
ATOM 761 C CA . VAL A 1 95 ? 16.978 -2.364 -10.684 1.00 74.25 95 VAL A CA 1
ATOM 762 C C . VAL A 1 95 ? 18.436 -1.956 -10.861 1.00 74.25 95 VAL A C 1
ATOM 764 O O . VAL A 1 95 ? 18.961 -2.050 -11.970 1.00 74.25 95 VAL A O 1
ATOM 767 N N . ALA A 1 96 ? 19.112 -1.570 -9.780 1.00 73.50 96 ALA A N 1
ATOM 768 C CA . ALA A 1 96 ? 20.523 -1.203 -9.796 1.00 73.50 96 ALA A CA 1
ATOM 769 C C . ALA A 1 96 ? 21.448 -2.401 -10.079 1.00 73.50 96 ALA A C 1
ATOM 771 O O . ALA A 1 96 ? 22.464 -2.243 -10.758 1.00 73.50 96 ALA A O 1
ATOM 772 N N . GLY A 1 97 ? 21.097 -3.591 -9.583 1.00 73.75 97 GLY A N 1
ATOM 773 C CA . GLY A 1 97 ? 21.851 -4.831 -9.784 1.00 73.75 97 GLY A CA 1
ATOM 774 C C . GLY A 1 97 ? 21.660 -5.483 -11.157 1.00 73.75 97 GLY A C 1
ATOM 775 O O . GLY A 1 97 ? 22.406 -6.400 -11.504 1.00 73.75 97 GLY A O 1
ATOM 776 N N . SER A 1 98 ? 20.690 -5.029 -11.956 1.00 68.88 98 SER A N 1
ATOM 777 C CA . SER A 1 98 ? 20.440 -5.591 -13.284 1.00 68.88 98 SER A CA 1
ATOM 778 C C . SER A 1 98 ? 21.595 -5.281 -14.247 1.00 68.88 98 SER A C 1
ATOM 780 O O . SER A 1 98 ? 22.004 -4.121 -14.373 1.00 68.88 98 SER A O 1
ATOM 782 N N . PRO A 1 99 ? 22.133 -6.283 -14.969 1.00 59.84 99 PRO A N 1
ATOM 783 C CA . PRO A 1 99 ? 23.263 -6.075 -15.860 1.00 59.84 99 PRO A CA 1
ATOM 784 C C . PRO A 1 99 ? 22.924 -5.044 -16.945 1.00 59.84 99 PRO A C 1
ATOM 786 O O . PRO A 1 99 ? 22.030 -5.257 -17.765 1.00 59.84 99 PRO A O 1
ATOM 789 N N . ARG A 1 100 ? 23.700 -3.950 -16.986 1.00 54.94 100 ARG A N 1
ATOM 790 C CA . ARG A 1 100 ? 23.638 -2.861 -17.989 1.00 54.94 100 ARG A CA 1
ATOM 791 C C . ARG A 1 100 ? 23.721 -3.328 -19.453 1.00 54.94 100 ARG A C 1
ATOM 793 O O . ARG A 1 100 ? 23.391 -2.558 -20.344 1.00 54.94 100 ARG A O 1
ATOM 800 N N . ASN A 1 101 ? 24.180 -4.559 -19.693 1.00 51.88 101 ASN A N 1
ATOM 801 C CA . ASN A 1 101 ? 24.312 -5.174 -21.020 1.00 51.88 101 ASN A CA 1
ATOM 802 C C . ASN A 1 101 ? 23.024 -5.876 -21.501 1.00 51.88 101 ASN A C 1
ATOM 804 O O . ASN A 1 101 ? 22.935 -6.348 -22.631 1.00 51.88 101 ASN A O 1
ATOM 808 N N . SER A 1 102 ? 22.005 -5.956 -20.648 1.00 54.16 102 SER A N 1
ATOM 809 C CA . SER A 1 102 ? 20.673 -6.385 -21.063 1.00 54.16 102 SER A CA 1
ATOM 810 C C . SER A 1 102 ? 20.043 -5.207 -21.794 1.00 54.16 102 SER A C 1
ATOM 812 O O . SER A 1 102 ? 19.862 -4.153 -21.192 1.00 54.16 102 SER A O 1
ATOM 814 N N . GLN A 1 103 ? 19.644 -5.365 -23.056 1.00 50.34 103 GLN A N 1
ATOM 815 C CA . GLN A 1 103 ? 18.820 -4.383 -23.788 1.00 50.34 103 GLN A CA 1
ATOM 816 C C . GLN A 1 103 ? 17.393 -4.261 -23.203 1.00 50.34 103 GLN A C 1
ATOM 818 O O . GLN A 1 103 ? 16.428 -3.993 -23.921 1.00 50.34 103 GLN A O 1
ATOM 823 N N . ALA A 1 104 ? 17.248 -4.539 -21.907 1.00 55.53 104 ALA A N 1
ATOM 824 C CA . ALA A 1 104 ? 16.001 -4.609 -21.200 1.00 55.53 104 ALA A CA 1
ATOM 825 C C . ALA A 1 104 ? 15.692 -3.255 -20.574 1.00 55.53 104 ALA A C 1
ATOM 827 O O . ALA A 1 104 ? 16.305 -2.854 -19.585 1.00 55.53 104 ALA A O 1
ATOM 828 N N . ASN A 1 105 ? 14.713 -2.557 -21.143 1.00 61.72 105 ASN A N 1
ATOM 829 C CA . ASN A 1 105 ? 14.118 -1.412 -20.470 1.00 61.72 105 ASN A CA 1
ATOM 830 C C . ASN A 1 105 ? 13.327 -1.955 -19.277 1.00 61.72 105 ASN A C 1
ATOM 832 O O . ASN A 1 105 ? 12.311 -2.631 -19.465 1.00 61.72 105 ASN A O 1
ATOM 836 N N . MET A 1 106 ? 13.818 -1.699 -18.065 1.00 64.12 106 MET A N 1
ATOM 837 C CA . MET A 1 106 ? 13.146 -2.106 -16.838 1.00 64.12 106 MET A CA 1
ATOM 838 C C . MET A 1 106 ? 12.376 -0.932 -16.245 1.00 64.12 106 MET A C 1
ATOM 840 O O . MET A 1 106 ? 12.952 0.119 -15.974 1.00 64.12 106 MET A O 1
ATOM 844 N N . ALA A 1 107 ? 11.074 -1.120 -16.044 1.00 66.12 107 ALA A N 1
ATOM 845 C CA . ALA A 1 107 ? 10.204 -0.130 -15.425 1.00 66.12 107 ALA A CA 1
ATOM 846 C C . ALA A 1 107 ? 9.641 -0.696 -14.120 1.00 66.12 107 ALA A C 1
ATOM 848 O O . ALA A 1 107 ? 9.036 -1.770 -14.113 1.00 66.12 107 ALA A O 1
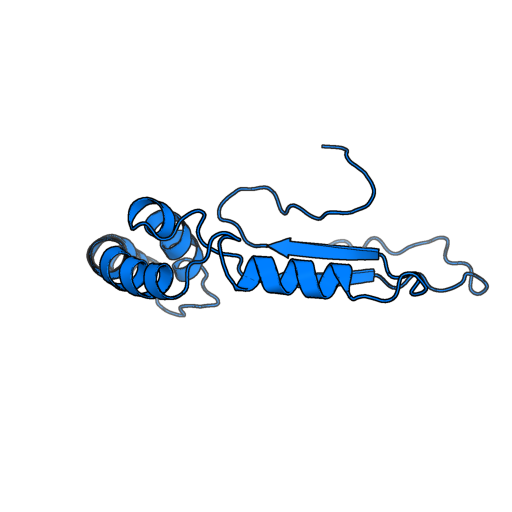ATOM 849 N N . ILE A 1 108 ? 9.828 0.035 -13.020 1.00 65.44 108 ILE A N 1
ATOM 850 C CA . ILE A 1 108 ? 9.142 -0.255 -11.759 1.00 65.44 108 ILE A CA 1
ATOM 851 C C . ILE A 1 108 ? 7.761 0.389 -11.828 1.00 65.44 108 ILE A C 1
ATOM 853 O O . ILE A 1 108 ? 7.639 1.572 -12.139 1.00 65.44 108 ILE A O 1
ATOM 857 N N . VAL A 1 109 ? 6.726 -0.382 -11.513 1.00 68.25 109 VAL A N 1
ATOM 858 C CA . VAL A 1 109 ? 5.359 0.113 -11.361 1.00 68.25 109 VAL A CA 1
ATOM 859 C C . VAL A 1 109 ? 4.891 -0.214 -9.956 1.00 68.25 109 VAL A C 1
ATOM 861 O O . VAL A 1 109 ? 4.677 -1.376 -9.609 1.00 68.25 109 VAL A O 1
ATOM 864 N N . LEU A 1 110 ? 4.742 0.829 -9.145 1.00 67.06 110 LEU A N 1
ATOM 865 C CA . LEU A 1 110 ? 4.184 0.732 -7.806 1.00 67.06 110 LEU A CA 1
ATOM 866 C C . LEU A 1 110 ? 2.739 1.200 -7.838 1.00 67.06 110 LEU A C 1
ATOM 868 O O . LEU A 1 110 ? 2.436 2.282 -8.339 1.00 67.06 110 LEU A O 1
ATOM 872 N N . TRP A 1 111 ? 1.862 0.408 -7.241 1.00 62.53 111 TRP A N 1
ATOM 873 C CA . TRP A 1 111 ? 0.506 0.825 -6.933 1.00 62.53 111 TRP A CA 1
ATOM 874 C C . TRP A 1 111 ? 0.531 1.720 -5.679 1.00 62.53 111 TRP A C 1
ATOM 876 O O . TRP A 1 111 ? 0.168 1.325 -4.576 1.0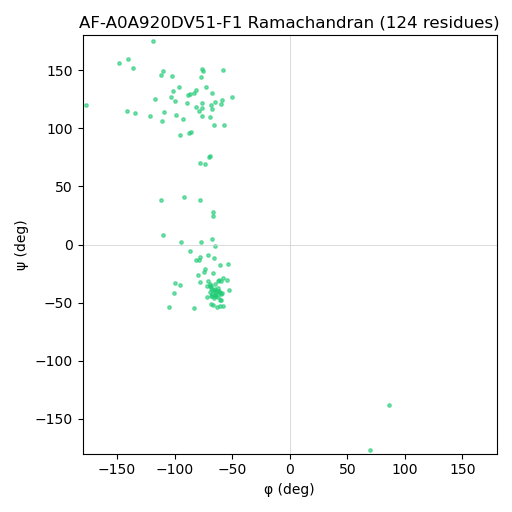0 62.53 111 TRP A O 1
ATOM 886 N N . SER A 1 112 ? 1.069 2.934 -5.815 1.00 52.69 112 SER A N 1
ATOM 887 C CA . SER A 1 112 ? 0.885 3.970 -4.799 1.00 52.69 112 SER A CA 1
ATOM 888 C C . SER A 1 112 ? -0.526 4.526 -4.971 1.00 52.69 112 SER A C 1
ATOM 890 O O . SER A 1 112 ? -1.030 4.619 -6.085 1.00 52.69 112 SER A O 1
ATOM 892 N N . GLY A 1 113 ? -1.208 4.886 -3.887 1.00 47.44 113 GLY A N 1
ATOM 893 C CA . GLY A 1 113 ? -2.581 5.399 -3.941 1.00 47.44 113 GLY A CA 1
ATOM 894 C C . GLY A 1 113 ? -2.758 6.766 -4.628 1.00 47.44 113 GLY A C 1
ATOM 895 O O . GLY A 1 113 ? -3.722 7.461 -4.304 1.00 47.44 113 GLY A O 1
ATOM 896 N N . ALA A 1 114 ? -1.842 7.154 -5.521 1.00 37.75 114 ALA A N 1
ATOM 897 C CA . ALA A 1 114 ? -1.856 8.321 -6.388 1.00 37.75 114 ALA A CA 1
ATOM 898 C C . ALA A 1 114 ? -2.056 7.885 -7.859 1.00 37.75 114 ALA A C 1
ATOM 900 O O . ALA A 1 114 ? -1.604 6.813 -8.254 1.00 37.75 114 ALA A O 1
ATOM 901 N N . PRO A 1 115 ? -2.701 8.705 -8.707 1.00 33.53 115 PRO A N 1
ATOM 902 C CA . PRO A 1 115 ? -3.019 8.352 -10.095 1.00 33.53 115 PRO A CA 1
ATOM 903 C C . PRO A 1 115 ? -1.807 8.217 -11.039 1.00 33.53 115 PRO A C 1
ATOM 905 O O . PRO A 1 115 ? -2.003 8.001 -12.232 1.00 33.53 115 PRO A O 1
ATOM 908 N N . CYS A 1 116 ? -0.567 8.321 -10.557 1.00 33.09 116 CYS A N 1
ATOM 909 C CA . CYS A 1 116 ? 0.625 8.173 -11.381 1.00 33.09 116 CYS A CA 1
ATOM 910 C C . CYS A 1 116 ? 1.378 6.884 -11.036 1.00 33.09 116 CYS A C 1
ATOM 912 O O . CYS A 1 116 ? 2.092 6.767 -10.044 1.00 33.09 116 CYS A O 1
ATOM 914 N N . VAL A 1 117 ? 1.258 5.911 -11.934 1.00 41.12 117 VAL A N 1
ATOM 915 C CA . VAL A 1 117 ? 2.294 4.903 -12.120 1.00 41.12 117 VAL A CA 1
ATOM 916 C C . VAL A 1 117 ? 3.580 5.661 -12.454 1.00 41.12 117 VAL A C 1
ATOM 918 O O . VAL A 1 117 ? 3.738 6.138 -13.576 1.00 41.12 117 VAL A O 1
ATOM 921 N N . THR A 1 118 ? 4.498 5.806 -11.499 1.00 38.53 118 THR A N 1
ATOM 922 C CA . THR A 1 118 ? 5.852 6.300 -11.785 1.00 38.53 118 THR A CA 1
ATOM 923 C C . THR A 1 118 ? 6.625 5.189 -12.486 1.00 38.53 118 THR A C 1
ATOM 925 O O . THR A 1 118 ? 7.538 4.590 -11.927 1.00 38.53 118 THR A O 1
ATOM 928 N N . ALA A 1 119 ? 6.235 4.886 -13.724 1.00 42.34 119 ALA A N 1
ATOM 929 C CA . ALA A 1 119 ? 7.069 4.138 -14.637 1.00 42.34 119 ALA A CA 1
ATOM 930 C C . ALA A 1 119 ? 8.279 5.023 -14.932 1.00 42.34 119 ALA A C 1
ATOM 932 O O . ALA A 1 119 ? 8.193 5.978 -15.702 1.00 42.34 119 ALA A O 1
ATOM 933 N N . ARG A 1 120 ? 9.425 4.720 -14.317 1.00 43.09 120 ARG A N 1
ATOM 934 C CA . ARG A 1 120 ? 10.708 5.211 -14.820 1.00 43.09 120 ARG A CA 1
ATOM 935 C C . ARG A 1 120 ? 10.994 4.487 -16.137 1.00 43.09 120 ARG A C 1
ATOM 937 O O . ARG A 1 120 ? 11.763 3.538 -16.188 1.00 43.09 120 ARG A O 1
ATOM 944 N N . LEU A 1 121 ? 10.314 4.913 -17.194 1.00 43.12 121 LEU A N 1
ATOM 945 C CA . LEU A 1 121 ? 10.797 4.765 -18.556 1.00 43.12 121 LEU A CA 1
ATOM 946 C C . LEU A 1 121 ? 11.881 5.832 -18.775 1.00 43.12 121 LEU A C 1
ATOM 948 O O . LEU A 1 121 ? 11.820 6.903 -18.163 1.00 43.12 121 LEU A O 1
ATOM 952 N N . PRO A 1 122 ? 12.873 5.590 -19.642 1.00 35.25 122 PRO A N 1
ATOM 953 C CA . PRO A 1 122 ? 13.750 6.646 -20.123 1.00 35.25 122 PRO A CA 1
ATOM 954 C C . PRO A 1 122 ? 12.952 7.568 -21.061 1.00 35.25 122 PRO A C 1
ATOM 956 O O . PRO A 1 122 ? 13.033 7.460 -22.279 1.00 35.25 122 PRO A O 1
ATOM 959 N N . SER A 1 123 ? 12.089 8.416 -20.506 1.00 32.84 123 SER A N 1
ATOM 960 C CA . SER A 1 123 ? 11.595 9.662 -21.115 1.00 32.84 123 SER A CA 1
ATOM 961 C C . SER A 1 123 ? 10.671 10.383 -20.125 1.00 32.84 123 SER A C 1
ATOM 963 O O . SER A 1 123 ? 9.654 9.824 -19.717 1.00 32.84 123 SER A O 1
ATOM 965 N N . PRO A 1 124 ? 11.004 11.620 -19.721 1.00 31.44 124 PRO A N 1
ATOM 966 C CA . PRO A 1 124 ? 10.107 12.462 -18.956 1.00 31.44 124 PRO A CA 1
ATOM 967 C C . PRO A 1 124 ? 9.200 13.209 -19.936 1.00 31.44 124 PRO A C 1
ATOM 969 O O . PRO A 1 124 ? 9.582 14.249 -20.459 1.00 31.44 124 PR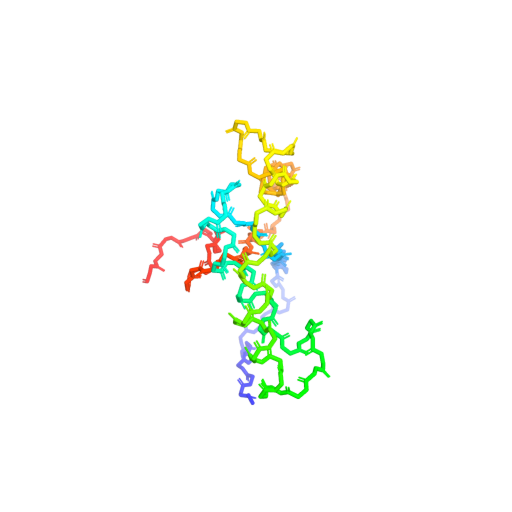O A O 1
ATOM 972 N N . THR A 1 125 ? 7.999 12.703 -20.182 1.00 30.81 125 THR A N 1
ATOM 973 C CA . THR A 1 125 ? 6.907 13.547 -20.684 1.00 30.81 125 THR A CA 1
ATOM 974 C C . THR A 1 125 ? 5.616 13.116 -20.014 1.00 30.81 125 THR A C 1
ATOM 976 O O . THR A 1 125 ? 5.183 11.974 -20.176 1.00 30.81 125 THR A O 1
ATOM 979 N N . CYS A 1 126 ? 5.071 14.037 -19.217 1.00 31.75 126 CYS A N 1
ATOM 980 C CA . CYS A 1 126 ? 3.652 14.079 -18.888 1.00 31.75 126 CYS A CA 1
ATOM 981 C C . CYS A 1 126 ? 2.818 14.264 -20.159 1.00 31.75 126 CYS A C 1
ATOM 983 O O . CYS A 1 126 ? 3.341 14.890 -21.111 1.00 31.75 126 CYS A O 1
#

Sequence (126 aa):
MKYLGQSDYQHATVPRIGVLLTNLGTPEAPTAKALKPYLKQFLWDPRVVEVPRPIWWLILNGIILNTRPKRSAEAYSAVWNERGSPLLAHLEDQVAGSPRNSQANMAIVLWSGAPCVTARLPSPTC

Nearest PDB structures (foldseek):
  3tcx-assembly10_T  TM=4.383E-01  e=7.280E+00  Homo sapiens
  4csu-assembly1_J  TM=3.457E-01  e=9.503E+00  Escherichia coli K-12

Solvent-accessible surface area (backbone atoms only — not comparable to full-atom values): 7808 Å² total; per-residue (Å²): 133,88,81,84,72,82,88,81,77,59,93,85,58,82,84,75,48,74,44,77,50,74,45,76,50,64,56,91,44,57,37,40,77,40,33,36,62,41,51,51,57,56,66,64,35,63,90,75,42,90,56,63,64,73,63,45,51,51,47,42,70,63,50,45,63,69,57,46,27,57,62,49,16,54,59,42,46,76,61,52,50,98,80,41,54,61,67,61,48,50,51,51,52,54,60,69,68,49,66,85,86,50,75,48,57,59,26,47,34,42,51,43,95,55,99,62,65,64,54,57,54,102,66,97,73,134

Mean predicted aligned error: 11.55 Å

Foldseek 3Di:
DDDDDDPDDDPPDDDQAEAEAEDQADFPALALVSVLLSVLVVQQDCVVPVDDNVVSVCCSVPPCSVPPSVVSSVVQVVQADPVGGVVVVVVVVVVVPPDPPRSYQYFYFYNYSDPDRPGPGPDDDD

pLDDT: mean 72.14, std 15.5, range [30.81, 91.75]